Protein AF-A0A132NJT4-F1 (afdb_monomer)

Nearest PDB structures (foldseek):
  3u52-assembly1_E  TM=9.273E-01  e=3.792E-03  Stutzerimonas stutzeri

pLDDT: mean 94.53, std 4.62, range [60.03, 98.12]

Mean predicted aligned error: 3.85 Å

Organism: NCBI:txid1469144

Radius of gyration: 17.32 Å; Cα contacts (8 Å, |Δi|>4): 59; chains: 1; bounding box: 42×30×47 Å

Sequence (86 aa):
MPVRAITDTYVFPSSSRQELYGDDQLVHVLWRGNMTLCAAACFRAPKAMTWSAFLTEMVEPWAGSDPDYVPGSARDWVLDGRPFTP

Secondary structure (DSSP, 8-state):
-PPP-SSTT-----TT-GGGGTTEEEEEE--TT-SSSSS-EEEEEETT--HHHHIIIIIHHHHTTSTT--TT----EEETTEEE--

Foldseek 3Di:
DDDDDPDPPPDDDDPQDPVVLPQWDWDWADPPPDPVDPGTDIDTGGPPDDPVCCCPVPVLVVQVVDVPDDPPDDDFDDDPNHTDDD

InterPro domains:
  IPR006756 Phenol hydroxylase [PF04663] (17-70)
  IPR043010 Phenol hydroxylase domain superfamily [G3DSA:3.10.20.560] (17-86)

Solvent-accessible surface area (backbone atoms only — not comparable to full-atom values): 5962 Å² total; per-residue (Å²): 133,82,87,87,64,98,53,100,70,86,74,77,80,66,94,80,43,66,82,80,49,65,68,34,43,82,47,76,49,69,70,82,92,54,81,84,57,92,63,60,48,78,42,84,41,54,67,87,57,50,70,68,54,47,39,65,74,53,46,46,67,59,48,56,73,39,91,86,54,61,85,91,60,90,78,90,46,67,56,97,90,35,85,47,84,135

Structure (mmCIF, N/CA/C/O backbone):
data_AF-A0A132NJT4-F1
#
_entry.id   AF-A0A132NJT4-F1
#
loop_
_atom_site.group_PDB
_atom_site.id
_atom_site.type_symbol
_atom_site.label_atom_id
_atom_site.label_alt_id
_atom_site.label_comp_id
_atom_site.label_asym_id
_atom_site.label_entity_id
_atom_site.label_seq_id
_atom_site.pdbx_PDB_ins_code
_atom_site.Cartn_x
_atom_site.Cartn_y
_atom_site.Cartn_z
_atom_site.occupancy
_atom_site.B_iso_or_equiv
_atom_site.auth_seq_id
_atom_site.auth_comp_id
_atom_site.auth_asym_id
_atom_site.auth_atom_id
_atom_site.pdbx_PDB_model_num
ATOM 1 N N . MET A 1 1 ? -17.279 -16.893 12.749 1.00 60.03 1 MET A N 1
ATOM 2 C CA . MET A 1 1 ? -17.995 -17.078 14.031 1.00 60.03 1 MET A CA 1
ATOM 3 C C . MET A 1 1 ? -17.929 -15.771 14.806 1.00 60.03 1 MET A C 1
ATOM 5 O O . MET A 1 1 ? -16.851 -15.187 14.804 1.00 60.03 1 MET A O 1
ATOM 9 N N . PRO A 1 2 ? -19.031 -15.283 15.400 1.00 87.56 2 PRO A N 1
ATOM 10 C CA . PRO A 1 2 ? -19.000 -14.075 16.223 1.00 87.56 2 PRO A CA 1
ATOM 11 C C . PRO A 1 2 ? -18.221 -14.315 17.525 1.00 87.56 2 PRO A C 1
ATOM 13 O O . PRO A 1 2 ? -18.146 -15.447 18.011 1.00 87.56 2 PRO A O 1
ATOM 16 N N . VAL A 1 3 ? -17.644 -13.248 18.080 1.00 89.88 3 VAL A N 1
ATOM 17 C CA . VAL A 1 3 ? -16.962 -13.291 19.381 1.00 89.88 3 VAL A CA 1
ATOM 18 C C . VAL A 1 3 ? -17.988 -13.587 20.479 1.00 89.88 3 VAL A C 1
ATOM 20 O O . VAL A 1 3 ? -19.065 -12.996 20.495 1.00 89.88 3 VAL A O 1
ATOM 23 N N . ARG A 1 4 ? -17.658 -14.501 21.399 1.00 92.44 4 ARG A N 1
ATOM 24 C CA . ARG A 1 4 ? -18.425 -14.720 22.634 1.00 92.44 4 ARG A CA 1
ATOM 25 C C . ARG A 1 4 ? -17.807 -13.876 23.741 1.00 92.44 4 ARG A C 1
ATOM 27 O O . ARG A 1 4 ? -16.608 -13.988 23.980 1.00 92.44 4 ARG A O 1
ATOM 34 N N . ALA A 1 5 ? -18.612 -13.062 24.408 1.00 93.75 5 ALA A N 1
ATOM 35 C CA . ALA A 1 5 ? -18.161 -12.171 25.468 1.00 93.75 5 ALA A CA 1
ATOM 36 C C . ALA A 1 5 ? -19.053 -12.298 26.707 1.00 93.75 5 ALA A C 1
ATOM 38 O O . ALA A 1 5 ? -20.158 -12.826 26.637 1.00 93.75 5 ALA A O 1
ATOM 39 N N . ILE A 1 6 ? -18.542 -11.822 27.845 1.00 95.06 6 ILE A N 1
ATOM 40 C CA . ILE A 1 6 ? -19.283 -11.778 29.115 1.00 95.06 6 ILE A CA 1
ATOM 41 C C . ILE A 1 6 ? -20.390 -10.711 29.058 1.00 95.06 6 ILE A C 1
ATOM 43 O O . ILE A 1 6 ? -21.391 -10.828 29.756 1.00 95.06 6 ILE A O 1
ATOM 47 N N . THR A 1 7 ? -20.215 -9.678 28.228 1.00 89.44 7 THR A N 1
ATOM 48 C CA . THR A 1 7 ? -21.198 -8.614 28.012 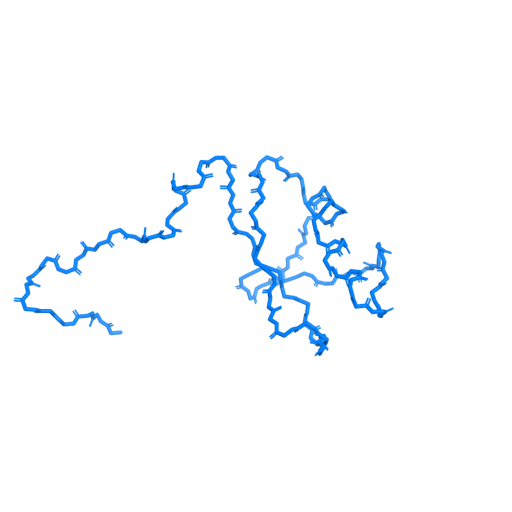1.00 89.44 7 THR A CA 1
ATOM 49 C C . THR A 1 7 ? -21.849 -8.741 26.638 1.00 89.44 7 THR A C 1
ATOM 51 O O . THR A 1 7 ? -21.194 -9.110 25.661 1.00 89.44 7 THR A O 1
ATOM 54 N N . ASP A 1 8 ? -23.114 -8.330 26.539 1.00 86.88 8 ASP A N 1
ATOM 55 C CA . ASP A 1 8 ? -23.853 -8.273 25.268 1.00 86.88 8 ASP A CA 1
ATOM 56 C C . ASP A 1 8 ? -23.376 -7.133 24.339 1.00 86.88 8 ASP A C 1
ATOM 58 O O . ASP A 1 8 ? -23.872 -6.967 23.228 1.00 86.88 8 ASP A O 1
ATOM 62 N N . THR A 1 9 ? -22.400 -6.331 24.781 1.00 90.19 9 THR A N 1
ATOM 63 C CA . THR A 1 9 ? -21.944 -5.088 24.137 1.00 90.19 9 THR A CA 1
ATOM 64 C C . THR A 1 9 ? -20.502 -5.149 23.629 1.00 90.19 9 THR A C 1
ATOM 66 O O . THR A 1 9 ? -19.843 -4.117 23.516 1.00 90.19 9 THR A O 1
ATOM 69 N N . TYR A 1 10 ? -19.984 -6.340 23.308 1.00 92.19 10 TYR A N 1
ATOM 70 C CA . TYR A 1 10 ? -18.633 -6.509 22.751 1.00 92.19 10 TYR A CA 1
ATOM 71 C C . TYR A 1 10 ? -18.562 -6.070 21.277 1.00 92.19 10 TYR A C 1
ATOM 73 O O . TYR A 1 10 ? -18.360 -6.864 20.359 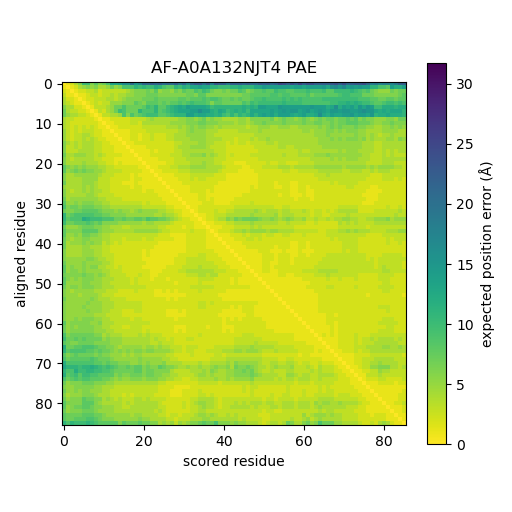1.00 92.19 10 TYR A O 1
ATOM 81 N N . VAL A 1 11 ? -18.784 -4.778 21.051 1.00 92.06 11 VAL A N 1
ATOM 82 C CA . VAL A 1 11 ? -18.816 -4.132 19.742 1.00 92.06 11 VAL A CA 1
ATOM 83 C C . VAL A 1 11 ? -17.969 -2.873 19.838 1.00 92.06 11 VAL A C 1
ATOM 85 O O . VAL A 1 11 ? -18.304 -1.935 20.557 1.00 92.06 11 VAL A O 1
ATOM 88 N N . PHE A 1 12 ? -16.861 -2.857 19.103 1.00 93.06 12 PHE A N 1
ATOM 89 C CA . PHE A 1 12 ? -15.920 -1.743 19.083 1.00 93.06 12 PHE A CA 1
ATOM 90 C C . PHE A 1 12 ? -15.662 -1.314 17.639 1.00 93.06 12 PHE A C 1
ATOM 92 O O . PHE A 1 12 ? -15.631 -2.167 16.746 1.00 93.06 12 PHE A O 1
ATOM 99 N N . PRO A 1 13 ? -15.464 -0.012 17.378 1.00 95.62 13 PRO A N 1
ATOM 100 C CA . PRO A 1 13 ? -15.032 0.435 16.064 1.00 95.62 13 PRO A CA 1
ATOM 101 C C . PRO A 1 13 ? -13.632 -0.107 15.760 1.00 95.62 13 PRO A C 1
ATOM 103 O O . PRO A 1 13 ? -12.811 -0.277 16.662 1.00 95.62 13 PRO A O 1
ATOM 106 N N . SER A 1 14 ? -13.333 -0.323 14.479 1.00 95.50 14 SER A N 1
ATOM 107 C CA . SER A 1 14 ? -11.983 -0.712 14.066 1.00 95.50 14 SER A CA 1
ATOM 108 C C . SER A 1 14 ? -10.961 0.349 14.491 1.00 95.50 14 SER A C 1
ATOM 110 O O . SER A 1 14 ? -11.173 1.554 14.296 1.00 95.50 14 SER A O 1
ATOM 112 N N . SER A 1 15 ? -9.835 -0.109 15.040 1.00 96.19 15 SER A N 1
ATOM 113 C CA . SER A 1 15 ? -8.669 0.727 15.357 1.00 96.19 15 SER A CA 1
ATOM 114 C C . SER A 1 15 ? -7.937 1.228 14.109 1.00 96.19 15 SER A C 1
ATOM 116 O O . SER A 1 15 ? -7.092 2.108 14.218 1.00 96.19 15 SER A O 1
ATOM 118 N N . SER A 1 16 ? -8.274 0.695 12.933 1.00 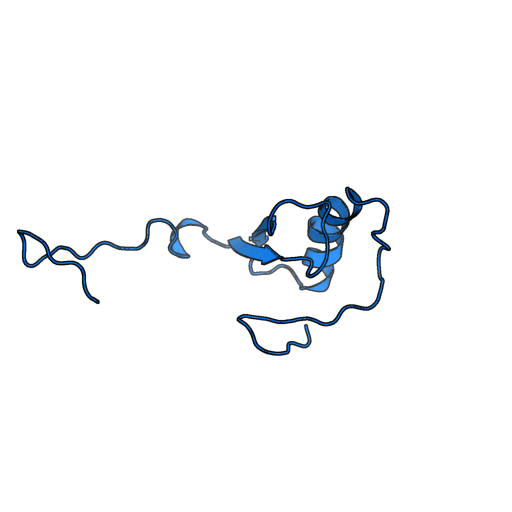95.31 16 SER A N 1
ATOM 119 C CA . SER A 1 16 ? -7.712 1.086 11.633 1.00 95.3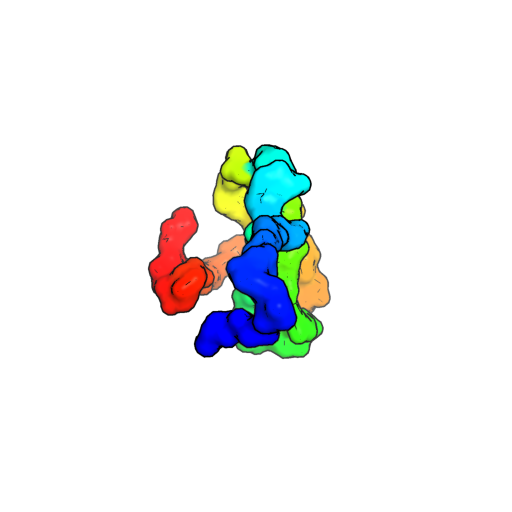1 16 SER A CA 1
ATOM 120 C C . SER A 1 16 ? -8.805 1.544 10.666 1.00 95.31 16 SER A C 1
ATOM 122 O O . SER A 1 16 ? -8.702 1.357 9.457 1.00 95.31 16 SER A O 1
ATOM 124 N N . ARG A 1 17 ? -9.899 2.102 11.196 1.00 96.56 17 ARG A N 1
ATOM 125 C CA . ARG A 1 17 ? -10.975 2.676 10.381 1.00 96.56 17 ARG A CA 1
ATOM 126 C C . ARG A 1 17 ? -10.488 3.903 9.602 1.00 96.56 17 ARG A C 1
ATOM 128 O O . ARG A 1 17 ? -9.641 4.656 10.084 1.00 96.56 17 ARG A O 1
ATOM 135 N N . GLN A 1 18 ? -11.038 4.105 8.409 1.00 96.75 18 GLN A N 1
ATOM 136 C CA . GLN A 1 18 ? -10.576 5.105 7.444 1.00 96.75 18 GLN A CA 1
ATOM 137 C C . GLN A 1 18 ? -10.597 6.542 7.998 1.00 96.75 18 GLN A C 1
ATOM 139 O O . GLN A 1 18 ? -9.741 7.356 7.655 1.00 96.75 18 GLN A O 1
ATOM 144 N N . GLU A 1 19 ? -11.530 6.865 8.889 1.00 96.69 19 GLU A N 1
ATOM 145 C CA . GLU A 1 19 ? -11.691 8.203 9.470 1.00 96.69 19 GLU A CA 1
ATOM 146 C C . GLU A 1 19 ? -10.482 8.629 10.319 1.00 96.69 19 GLU A C 1
ATOM 148 O O . GLU A 1 19 ? -10.278 9.819 10.543 1.00 96.69 19 GLU A O 1
ATOM 153 N N . LEU A 1 20 ? -9.655 7.676 10.768 1.00 96.94 20 LEU A N 1
ATOM 154 C CA . LEU A 1 20 ? -8.441 7.954 11.542 1.00 96.94 20 LEU A CA 1
ATOM 155 C C . LEU A 1 20 ? -7.275 8.469 10.685 1.00 96.94 20 LEU A C 1
ATOM 157 O O . LEU A 1 20 ? -6.300 8.976 11.235 1.00 96.94 20 LEU A O 1
ATOM 161 N N . TYR A 1 21 ? -7.364 8.350 9.358 1.00 96.81 21 TYR A N 1
ATOM 162 C CA . TYR A 1 21 ? -6.290 8.723 8.430 1.00 96.81 21 TYR A CA 1
ATOM 163 C C . TYR A 1 21 ? -6.567 10.030 7.669 1.00 96.81 21 TYR A C 1
ATOM 165 O O . TYR A 1 21 ? -5.745 10.447 6.858 1.00 96.81 21 TYR A O 1
ATOM 173 N N . GLY A 1 22 ? -7.692 10.703 7.943 1.00 96.94 22 GLY A N 1
ATOM 174 C CA . GLY A 1 22 ? -8.064 11.954 7.276 1.00 96.94 22 GLY A CA 1
ATOM 175 C C . GLY A 1 22 ? -8.210 11.783 5.759 1.00 96.94 22 GLY A C 1
ATOM 176 O O . GLY A 1 22 ? -8.943 10.904 5.287 1.00 96.94 22 GLY A O 1
ATOM 177 N N . ASP A 1 23 ? -7.493 12.616 5.006 1.00 97.62 23 ASP A N 1
ATOM 178 C CA . ASP A 1 23 ? -7.470 12.591 3.538 1.00 97.62 23 ASP A CA 1
ATOM 179 C C . ASP A 1 23 ? -6.527 11.528 2.955 1.00 97.62 23 ASP A C 1
ATOM 181 O O . ASP A 1 23 ? -6.516 11.317 1.742 1.00 97.62 23 ASP A O 1
ATOM 185 N N . ASP A 1 24 ? -5.797 10.803 3.803 1.00 98.12 24 ASP A N 1
ATOM 186 C CA . ASP A 1 24 ? -4.964 9.675 3.393 1.00 98.12 24 ASP A CA 1
ATOM 187 C C . ASP A 1 24 ? -5.714 8.349 3.503 1.00 98.12 24 ASP A C 1
ATOM 189 O O . ASP A 1 24 ? -6.732 8.228 4.183 1.00 98.12 24 ASP A O 1
ATOM 193 N N . GLN A 1 25 ? -5.179 7.318 2.865 1.00 97.50 25 GLN A N 1
ATOM 194 C CA . GLN A 1 25 ? -5.634 5.936 2.949 1.00 97.50 25 GLN A CA 1
ATOM 195 C C . GLN A 1 25 ? -4.440 4.982 3.031 1.00 97.50 25 GLN A C 1
ATOM 197 O O . GLN A 1 25 ? -3.330 5.315 2.611 1.00 97.50 25 GLN A O 1
ATOM 202 N N . LEU A 1 26 ? -4.675 3.788 3.578 1.00 97.69 26 LEU A N 1
ATOM 203 C CA . LEU A 1 26 ? -3.685 2.715 3.580 1.00 97.69 26 LEU A CA 1
ATOM 204 C C . LEU A 1 26 ? -3.859 1.843 2.335 1.00 97.69 26 LEU A C 1
ATOM 206 O O . LEU A 1 26 ? -4.911 1.234 2.147 1.00 97.69 26 LEU A O 1
ATOM 210 N N . VAL A 1 27 ? -2.813 1.750 1.516 1.00 97.38 27 VAL A N 1
ATOM 211 C CA . VAL A 1 27 ? -2.766 0.915 0.310 1.00 97.38 27 VAL A CA 1
ATOM 212 C C . VAL A 1 27 ? -1.701 -0.156 0.498 1.00 97.38 27 VAL A C 1
ATOM 214 O O . VAL A 1 27 ? -0.540 0.154 0.764 1.00 97.38 27 VAL A O 1
ATOM 217 N N . HIS A 1 28 ? -2.090 -1.422 0.358 1.00 97.62 28 HIS A N 1
ATOM 218 C CA . HIS A 1 28 ? -1.167 -2.548 0.457 1.00 97.62 28 HIS A CA 1
ATOM 219 C C . HIS A 1 28 ? -0.775 -3.031 -0.937 1.00 97.62 28 HIS A C 1
ATOM 221 O O . HIS A 1 28 ? -1.646 -3.348 -1.745 1.00 97.62 28 HIS A O 1
ATOM 227 N N . VAL A 1 29 ? 0.527 -3.120 -1.209 1.00 97.38 29 VAL A N 1
ATOM 228 C CA . VAL A 1 29 ? 1.049 -3.592 -2.498 1.00 97.38 29 VAL A CA 1
ATOM 229 C C . VAL A 1 29 ? 1.889 -4.835 -2.272 1.00 97.38 29 VAL A C 1
ATOM 231 O O . VAL A 1 29 ? 2.877 -4.823 -1.538 1.00 97.38 29 VAL A O 1
ATOM 234 N N . LEU A 1 30 ? 1.488 -5.917 -2.932 1.00 96.88 30 LEU A N 1
ATOM 235 C CA . LEU A 1 30 ? 2.227 -7.168 -2.965 1.00 96.88 30 LEU A CA 1
ATOM 236 C C . LEU A 1 30 ? 2.835 -7.356 -4.352 1.00 96.88 30 LEU A C 1
ATOM 238 O O . LEU A 1 30 ? 2.104 -7.542 -5.327 1.00 96.88 30 LEU A O 1
ATOM 242 N N . TRP A 1 31 ? 4.163 -7.406 -4.424 1.00 95.69 31 TRP A N 1
ATOM 243 C CA . TRP A 1 31 ? 4.844 -7.908 -5.611 1.00 95.69 31 TRP A CA 1
ATOM 244 C C . TRP A 1 31 ? 4.830 -9.439 -5.585 1.00 95.69 31 TRP A C 1
ATOM 246 O O . TRP A 1 31 ? 5.603 -10.092 -4.886 1.00 95.69 31 TRP A O 1
ATOM 256 N N . ARG A 1 32 ? 3.892 -10.031 -6.328 1.00 94.06 32 ARG A N 1
ATOM 257 C CA . ARG A 1 32 ? 3.727 -11.488 -6.386 1.00 94.06 32 ARG A CA 1
ATOM 258 C C . ARG A 1 32 ? 4.949 -12.158 -7.013 1.00 94.06 32 ARG A C 1
ATOM 260 O O . ARG A 1 32 ? 5.415 -11.728 -8.061 1.00 94.06 32 ARG A O 1
ATOM 267 N N . GLY A 1 33 ? 5.412 -13.240 -6.391 1.00 92.31 33 GLY A N 1
ATOM 268 C CA . GLY A 1 33 ? 6.561 -14.017 -6.865 1.00 92.31 33 GLY A CA 1
ATOM 269 C C . GLY A 1 33 ? 7.923 -13.406 -6.529 1.00 92.31 33 GLY A C 1
ATOM 270 O O . GLY A 1 33 ? 8.936 -14.048 -6.778 1.00 92.31 33 GLY A O 1
ATOM 271 N N . ASN A 1 34 ? 7.959 -12.213 -5.930 1.00 93.31 34 ASN A N 1
ATOM 272 C CA . ASN A 1 34 ? 9.188 -11.629 -5.419 1.00 93.31 34 ASN A CA 1
ATOM 273 C C . ASN A 1 34 ? 9.587 -12.308 -4.098 1.00 93.31 34 ASN A C 1
ATOM 275 O O . ASN A 1 34 ? 8.757 -12.445 -3.198 1.00 93.31 34 ASN A O 1
ATOM 279 N N . MET A 1 35 ? 10.842 -12.752 -3.994 1.00 91.81 35 MET A N 1
ATOM 280 C CA . MET A 1 35 ? 11.377 -13.417 -2.795 1.00 91.81 35 MET A CA 1
ATOM 281 C C . MET A 1 35 ? 12.268 -12.511 -1.936 1.00 91.81 35 MET A C 1
ATOM 283 O O . MET A 1 35 ? 12.607 -12.886 -0.815 1.00 91.81 35 MET A O 1
ATOM 287 N N . THR A 1 36 ? 12.658 -11.344 -2.445 1.00 93.44 36 THR A N 1
ATOM 288 C CA . THR A 1 36 ? 13.524 -10.387 -1.743 1.00 93.44 36 THR A CA 1
ATOM 289 C C . THR A 1 36 ? 12.748 -9.633 -0.669 1.00 93.44 36 THR A C 1
ATOM 291 O O . THR A 1 36 ? 13.236 -9.416 0.440 1.00 93.44 36 THR A O 1
ATOM 294 N N . LEU A 1 37 ? 11.511 -9.252 -0.984 1.00 93.94 37 LEU A N 1
ATOM 295 C CA . LEU A 1 37 ? 10.627 -8.509 -0.099 1.00 93.94 37 LEU A CA 1
ATOM 296 C C . LEU A 1 37 ? 9.846 -9.488 0.785 1.00 93.94 37 LEU A C 1
ATOM 298 O O . LEU A 1 37 ? 9.029 -10.270 0.307 1.00 93.94 37 LEU A O 1
ATOM 302 N N . CYS A 1 38 ? 10.079 -9.441 2.099 1.00 93.62 38 CYS A N 1
ATOM 303 C CA . CYS A 1 38 ? 9.522 -10.419 3.041 1.00 93.62 38 CYS A CA 1
AT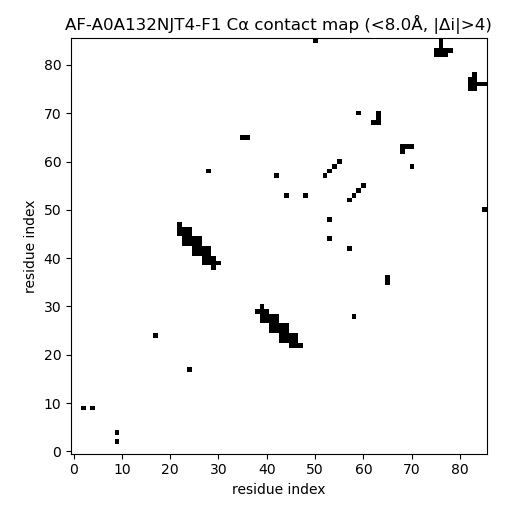OM 304 C C . CYS A 1 38 ? 7.991 -10.357 3.202 1.00 93.62 38 CYS A C 1
ATOM 306 O O . CYS A 1 38 ? 7.387 -11.305 3.705 1.00 93.62 38 CYS A O 1
ATOM 308 N N . ALA A 1 39 ? 7.366 -9.243 2.815 1.00 95.44 39 ALA A N 1
ATOM 309 C CA . ALA A 1 39 ? 5.931 -9.014 2.909 1.00 95.44 39 ALA A CA 1
ATOM 310 C C . ALA A 1 39 ? 5.478 -7.935 1.912 1.00 95.44 39 ALA A C 1
ATOM 312 O O . ALA A 1 39 ? 6.289 -7.232 1.307 1.00 95.44 39 ALA A O 1
ATOM 313 N N . ALA A 1 40 ? 4.158 -7.779 1.782 1.00 96.88 40 ALA A N 1
ATOM 314 C CA . ALA A 1 40 ? 3.567 -6.631 1.107 1.00 96.88 40 ALA A CA 1
ATOM 315 C C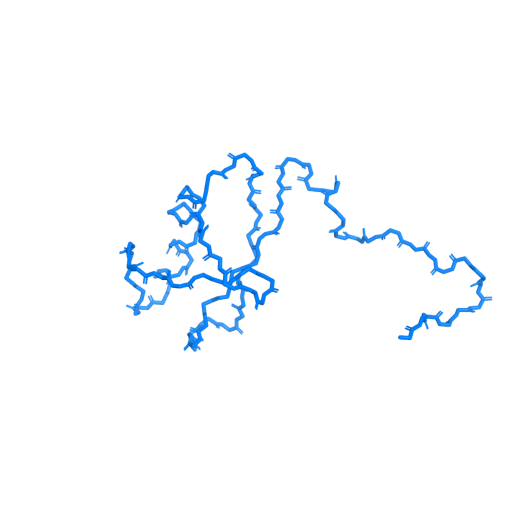 . ALA A 1 40 ? 3.938 -5.322 1.824 1.00 96.88 40 ALA A C 1
ATOM 317 O O . ALA A 1 40 ? 3.954 -5.266 3.057 1.00 96.88 40 ALA A O 1
ATOM 318 N N . ALA A 1 41 ? 4.173 -4.259 1.059 1.00 97.50 41 ALA A N 1
ATOM 319 C CA . ALA A 1 41 ? 4.324 -2.922 1.619 1.00 97.50 41 ALA A CA 1
ATOM 320 C C . ALA A 1 41 ? 2.959 -2.326 1.978 1.00 97.50 41 ALA A C 1
ATOM 322 O O . ALA A 1 41 ? 1.978 -2.535 1.264 1.00 97.50 41 ALA A O 1
ATOM 323 N N . CYS A 1 42 ? 2.911 -1.559 3.068 1.00 98.06 42 CYS A N 1
ATOM 324 C CA . CYS A 1 42 ? 1.762 -0.748 3.462 1.00 98.06 42 CYS A CA 1
ATOM 325 C C . CYS A 1 42 ? 2.126 0.727 3.285 1.00 98.06 42 CYS A C 1
ATOM 327 O O . CYS A 1 42 ? 2.962 1.259 4.018 1.00 98.06 42 CYS A O 1
ATOM 329 N N . PHE A 1 43 ? 1.509 1.379 2.306 1.00 98.06 43 PHE A N 1
ATOM 330 C CA . PHE A 1 43 ? 1.709 2.793 2.024 1.00 98.06 43 PHE A CA 1
ATOM 331 C C . PHE A 1 43 ? 0.571 3.613 2.613 1.00 98.06 43 PHE A C 1
ATOM 333 O O . PHE A 1 43 ? -0.597 3.263 2.464 1.00 98.06 43 PHE A O 1
ATOM 340 N N . ARG A 1 44 ? 0.909 4.747 3.225 1.00 97.56 44 ARG A N 1
ATOM 341 C CA . ARG A 1 44 ? -0.055 5.800 3.538 1.00 97.56 44 ARG A CA 1
ATOM 342 C C . ARG A 1 44 ? -0.045 6.808 2.392 1.00 97.56 44 ARG A C 1
ATOM 344 O O . ARG A 1 44 ? 0.907 7.573 2.284 1.00 97.56 44 ARG A O 1
ATOM 351 N N . ALA A 1 45 ? -1.066 6.773 1.542 1.00 97.94 45 ALA A N 1
ATOM 352 C CA . ALA A 1 45 ? -1.153 7.587 0.330 1.00 97.94 45 ALA A CA 1
ATOM 353 C C . ALA A 1 45 ? -2.340 8.565 0.397 1.00 97.94 45 ALA A C 1
ATOM 355 O O . ALA A 1 45 ? -3.405 8.171 0.881 1.00 97.94 45 ALA A O 1
ATOM 356 N N . PRO A 1 46 ? -2.218 9.801 -0.119 1.00 98.06 46 PRO A N 1
ATOM 357 C CA . PRO A 1 46 ? -3.356 10.708 -0.243 1.00 98.06 46 PRO A CA 1
ATOM 358 C C . PRO A 1 46 ? -4.443 10.117 -1.147 1.00 98.06 46 PRO A C 1
ATOM 360 O O . PRO A 1 46 ? -4.150 9.598 -2.224 1.00 98.06 46 PRO A O 1
ATOM 363 N N . LYS A 1 47 ? -5.719 10.247 -0.774 1.00 96.94 47 LYS A N 1
ATOM 364 C CA . LYS A 1 47 ? -6.848 9.777 -1.605 1.00 96.94 47 LYS A CA 1
ATOM 365 C C . LYS A 1 47 ? -6.943 10.484 -2.955 1.00 96.94 47 LYS A C 1
ATOM 367 O O . LYS A 1 47 ? -7.441 9.907 -3.912 1.00 96.94 47 LYS A O 1
ATOM 372 N N . ALA A 1 48 ? -6.480 11.731 -3.019 1.00 97.56 48 ALA A N 1
ATOM 373 C CA . ALA A 1 48 ? -6.453 12.525 -4.245 1.00 97.56 48 ALA A CA 1
ATOM 374 C C . ALA A 1 48 ? -5.276 12.172 -5.176 1.00 97.56 48 ALA A C 1
ATOM 376 O O . ALA A 1 48 ? -5.214 12.684 -6.293 1.00 97.56 48 ALA A O 1
ATOM 377 N N . MET A 1 49 ? -4.331 11.334 -4.728 1.00 97.69 49 MET A N 1
ATOM 378 C CA . MET A 1 49 ? -3.175 10.939 -5.529 1.00 97.69 49 MET A CA 1
ATOM 379 C C . MET A 1 49 ? -3.620 10.071 -6.709 1.00 97.69 49 MET A C 1
ATOM 381 O O . MET A 1 49 ? -4.403 9.135 -6.551 1.00 97.69 49 MET A O 1
ATOM 385 N N . THR A 1 50 ? -3.109 10.368 -7.903 1.00 97.25 50 THR A N 1
ATOM 386 C CA . THR A 1 50 ? -3.369 9.528 -9.076 1.00 97.25 50 THR A CA 1
ATOM 387 C C . THR A 1 50 ? -2.613 8.210 -8.956 1.00 97.25 50 THR A C 1
ATOM 389 O O . THR A 1 50 ? -1.557 8.142 -8.326 1.00 97.25 50 THR A O 1
ATOM 392 N N . TRP A 1 51 ? -3.108 7.162 -9.616 1.00 94.94 51 TRP A N 1
ATOM 393 C CA . TRP A 1 51 ? -2.410 5.877 -9.628 1.00 94.94 51 TRP A CA 1
ATOM 394 C C . TRP A 1 51 ? -0.991 5.985 -10.201 1.00 94.94 51 TRP A C 1
ATOM 396 O O . TRP A 1 51 ? -0.055 5.410 -9.653 1.00 94.94 51 TRP A O 1
ATOM 406 N N . SER A 1 52 ? -0.811 6.778 -11.264 1.00 95.25 52 SER A N 1
ATOM 407 C CA . SER A 1 52 ? 0.512 7.017 -11.851 1.00 95.25 52 SER A CA 1
ATOM 408 C C . SER A 1 52 ? 1.473 7.647 -10.845 1.00 95.25 52 SER A C 1
ATOM 410 O O . SER A 1 52 ? 2.596 7.168 -10.727 1.00 95.25 52 SER A O 1
ATOM 412 N N . ALA A 1 53 ? 1.035 8.679 -10.114 1.00 97.25 53 ALA A N 1
ATOM 413 C CA . ALA A 1 53 ? 1.859 9.337 -9.102 1.00 97.25 53 ALA A CA 1
ATOM 414 C C . ALA A 1 53 ? 2.175 8.390 -7.936 1.00 97.25 53 ALA A C 1
ATOM 416 O O . ALA A 1 53 ? 3.320 8.307 -7.502 1.00 97.25 53 ALA A O 1
ATOM 417 N N . PHE A 1 54 ? 1.191 7.606 -7.483 1.00 97.12 54 PHE A N 1
ATOM 418 C CA . PHE A 1 54 ? 1.393 6.588 -6.452 1.00 97.12 54 PHE A CA 1
ATOM 419 C C . PHE A 1 54 ? 2.464 5.567 -6.855 1.00 97.12 54 PHE A C 1
ATOM 421 O O . PHE A 1 54 ? 3.349 5.248 -6.057 1.00 97.12 54 PHE A O 1
ATOM 428 N N . LEU A 1 55 ? 2.429 5.086 -8.103 1.00 95.81 55 LEU A N 1
ATOM 429 C CA . LEU A 1 55 ? 3.458 4.183 -8.601 1.00 95.81 55 LEU A CA 1
ATOM 430 C C . LEU A 1 55 ? 4.832 4.851 -8.578 1.00 95.81 55 LEU A C 1
ATOM 432 O O . LEU A 1 55 ? 5.714 4.352 -7.882 1.00 95.81 55 LEU A O 1
ATOM 436 N N . THR A 1 56 ? 4.995 5.973 -9.282 1.00 96.38 56 THR A N 1
ATOM 437 C CA . THR A 1 56 ? 6.297 6.628 -9.492 1.00 96.38 56 THR A CA 1
ATOM 438 C C . THR A 1 56 ? 6.920 7.164 -8.209 1.00 96.38 56 THR A C 1
ATOM 440 O O . THR A 1 56 ? 8.127 7.056 -8.019 1.00 96.38 56 THR A O 1
ATOM 443 N N . GLU A 1 57 ? 6.114 7.749 -7.325 1.00 97.06 57 GLU A N 1
ATOM 444 C CA . GLU A 1 57 ? 6.616 8.464 -6.149 1.00 97.06 57 GLU A CA 1
ATOM 445 C C . GLU A 1 57 ? 6.752 7.565 -4.916 1.00 97.06 57 GLU A C 1
ATOM 447 O O . GLU A 1 57 ? 7.541 7.877 -4.026 1.00 97.06 57 GLU A O 1
ATOM 452 N N . MET A 1 58 ? 6.004 6.456 -4.842 1.00 97.31 58 MET A N 1
ATOM 453 C CA . MET A 1 58 ? 5.965 5.607 -3.642 1.00 97.31 58 MET A CA 1
ATOM 454 C C . MET A 1 58 ? 6.359 4.155 -3.914 1.00 97.31 58 MET A C 1
ATOM 456 O O . MET A 1 58 ? 7.213 3.612 -3.211 1.00 97.31 58 MET A O 1
ATOM 460 N N . VAL A 1 59 ? 5.764 3.514 -4.926 1.00 96.44 59 VAL A N 1
ATOM 461 C CA . VAL A 1 59 ? 5.983 2.079 -5.179 1.00 96.44 59 VAL A CA 1
ATOM 462 C C . VAL A 1 59 ? 7.340 1.819 -5.826 1.00 96.44 59 VAL A C 1
ATOM 464 O O . VAL A 1 59 ? 8.040 0.910 -5.384 1.00 96.44 59 VAL A O 1
ATOM 467 N N . GLU A 1 60 ? 7.738 2.594 -6.838 1.00 95.75 60 GLU A N 1
ATOM 468 C CA . GLU A 1 60 ? 9.003 2.356 -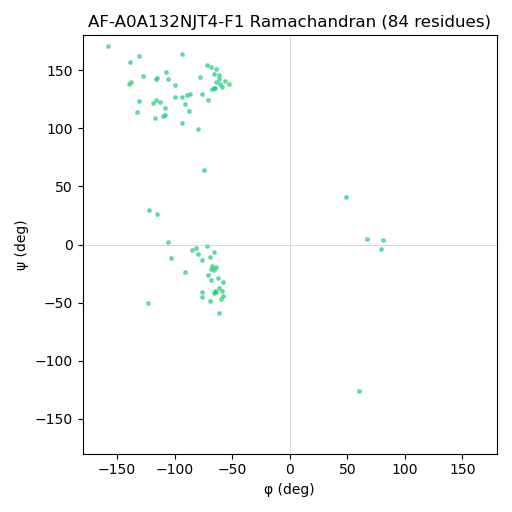7.547 1.00 95.75 60 GLU A CA 1
ATOM 469 C C . GLU A 1 60 ? 10.241 2.526 -6.650 1.00 95.75 60 GLU A C 1
ATOM 471 O O . GLU A 1 60 ? 11.120 1.671 -6.728 1.00 95.75 60 GLU A O 1
ATOM 476 N N . PRO A 1 61 ? 10.328 3.530 -5.751 1.00 95.50 61 PRO A N 1
ATOM 477 C CA . PRO A 1 61 ? 11.444 3.631 -4.808 1.00 95.50 61 PRO A CA 1
ATOM 478 C C . PRO A 1 61 ? 11.546 2.439 -3.849 1.00 95.50 61 PRO A C 1
ATOM 480 O O . PRO A 1 61 ? 12.647 1.991 -3.535 1.00 95.50 61 PRO A O 1
ATOM 483 N N . TRP A 1 62 ? 10.409 1.906 -3.390 1.00 95.94 62 TRP A N 1
ATOM 484 C CA . TRP A 1 62 ? 10.379 0.707 -2.549 1.00 95.94 62 TRP A CA 1
ATOM 485 C C . TRP A 1 62 ? 10.785 -0.542 -3.336 1.00 95.94 62 TRP A C 1
ATOM 487 O O . TRP A 1 62 ? 11.640 -1.304 -2.888 1.00 95.94 62 TRP A O 1
ATOM 497 N N . ALA A 1 63 ? 10.206 -0.740 -4.518 1.00 95.50 63 ALA A N 1
ATOM 498 C CA . ALA A 1 63 ? 10.482 -1.900 -5.354 1.00 95.50 63 ALA A CA 1
ATOM 499 C C . ALA A 1 63 ? 11.914 -1.884 -5.912 1.00 95.50 63 ALA A C 1
ATOM 501 O O . ALA A 1 63 ? 12.520 -2.940 -6.031 1.00 95.50 63 ALA A O 1
ATOM 502 N N . GLY A 1 64 ? 12.492 -0.702 -6.147 1.00 95.44 64 GLY A N 1
ATOM 503 C CA . GLY A 1 64 ? 13.886 -0.521 -6.560 1.00 95.44 64 GLY A CA 1
ATOM 504 C C . GLY A 1 64 ? 14.926 -0.946 -5.517 1.00 95.44 64 GLY A C 1
ATOM 505 O O . GLY A 1 64 ? 16.116 -0.947 -5.818 1.00 95.44 64 GLY A O 1
ATOM 506 N N . SER A 1 65 ? 14.504 -1.312 -4.299 1.00 93.94 65 SER A N 1
ATOM 507 C CA . SER A 1 65 ? 15.372 -2.013 -3.342 1.00 93.94 65 SER A CA 1
ATOM 508 C C . SER A 1 65 ? 15.707 -3.445 -3.782 1.00 93.94 65 SER A C 1
ATOM 510 O O . SER A 1 65 ? 16.712 -4.000 -3.336 1.00 93.94 65 SER A O 1
ATOM 512 N N . ASP A 1 66 ? 14.897 -4.025 -4.670 1.00 95.06 66 ASP A N 1
ATOM 513 C CA . ASP A 1 66 ? 15.168 -5.289 -5.341 1.00 95.06 66 ASP A CA 1
ATOM 514 C C . ASP A 1 66 ? 15.958 -5.047 -6.646 1.00 95.06 66 ASP A C 1
ATOM 516 O O . ASP A 1 66 ? 15.531 -4.233 -7.472 1.00 95.06 66 ASP A O 1
ATOM 520 N N . PRO A 1 67 ? 17.092 -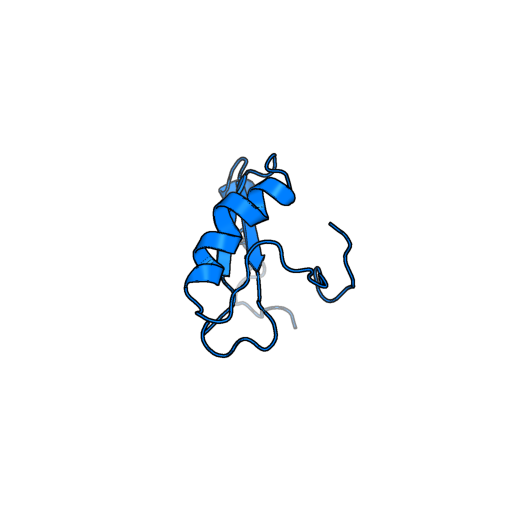5.741 -6.868 1.00 93.75 67 PRO A N 1
ATOM 521 C CA . PRO A 1 67 ? 17.922 -5.547 -8.058 1.00 93.75 67 PRO A CA 1
ATOM 522 C C . PRO A 1 67 ? 17.249 -5.953 -9.381 1.00 93.75 67 PRO A C 1
ATOM 524 O O . PRO A 1 67 ? 17.665 -5.460 -10.430 1.00 93.75 67 PRO A O 1
ATOM 527 N N . ASP A 1 68 ? 16.226 -6.810 -9.355 1.00 92.81 68 ASP A N 1
ATOM 528 C CA . ASP A 1 68 ? 15.488 -7.256 -10.545 1.00 92.81 68 ASP A CA 1
ATOM 529 C C . ASP A 1 68 ? 14.368 -6.279 -10.939 1.00 92.81 68 ASP A C 1
ATOM 531 O O . ASP A 1 68 ? 13.690 -6.458 -11.959 1.00 92.81 68 ASP A O 1
ATOM 535 N N . TYR A 1 69 ? 14.135 -5.231 -10.144 1.00 94.62 69 TYR A N 1
ATOM 536 C CA . TYR A 1 69 ? 13.099 -4.257 -10.442 1.00 94.62 69 TYR A CA 1
ATOM 537 C C . TYR A 1 69 ? 13.460 -3.379 -11.644 1.00 94.62 69 TYR A C 1
ATOM 539 O O . TYR A 1 69 ? 14.458 -2.659 -11.652 1.00 94.62 69 TYR A O 1
ATOM 547 N N . VAL A 1 70 ? 12.576 -3.369 -12.643 1.00 93.94 70 VAL A N 1
ATOM 548 C CA . VAL A 1 70 ? 12.682 -2.502 -13.822 1.00 93.94 70 VAL A CA 1
ATOM 549 C C . VAL A 1 70 ? 11.603 -1.412 -13.750 1.00 93.94 70 VAL A C 1
ATOM 551 O O . VAL A 1 70 ? 10.412 -1.734 -13.888 1.00 93.94 70 VAL A O 1
ATOM 554 N N . PRO A 1 71 ? 11.973 -0.129 -13.556 1.00 90.44 71 PRO A N 1
ATOM 555 C CA . PRO A 1 71 ? 11.032 0.991 -13.573 1.00 90.44 71 PRO A CA 1
ATOM 556 C C . PRO A 1 71 ? 10.242 1.063 -14.884 1.00 90.44 71 PRO A C 1
ATOM 558 O O . PRO A 1 71 ? 10.780 0.794 -15.958 1.00 90.44 71 PRO A O 1
ATOM 561 N N . GLY A 1 72 ? 8.951 1.392 -14.802 1.00 87.69 72 GLY A N 1
ATOM 562 C CA . GLY A 1 72 ? 8.077 1.492 -15.981 1.00 87.69 72 GLY A CA 1
ATOM 563 C C . GLY A 1 72 ? 7.773 0.181 -16.730 1.00 87.69 72 GLY A C 1
ATOM 564 O O . GLY A 1 72 ? 7.112 0.223 -17.767 1.00 87.69 72 GLY A O 1
ATOM 565 N N . SER A 1 73 ? 8.218 -0.980 -16.236 1.00 89.88 73 SER A N 1
ATOM 566 C CA . SER A 1 73 ? 7.831 -2.278 -16.810 1.00 89.88 73 SER A CA 1
ATOM 567 C C . SER A 1 73 ? 6.315 -2.515 -16.733 1.00 89.88 73 SER A C 1
ATOM 569 O O . SER A 1 73 ? 5.647 -2.092 -15.786 1.00 89.88 73 SER A O 1
ATOM 571 N N . ALA A 1 74 ? 5.765 -3.201 -17.741 1.00 89.62 74 ALA A N 1
ATOM 572 C CA . ALA A 1 74 ? 4.355 -3.583 -17.775 1.00 89.62 74 ALA A CA 1
ATOM 573 C C . ALA A 1 74 ? 4.024 -4.564 -16.638 1.00 89.62 74 ALA A C 1
ATOM 575 O O . ALA A 1 74 ? 4.816 -5.455 -16.327 1.00 89.62 74 ALA A O 1
ATOM 576 N N . ARG A 1 75 ? 2.854 -4.389 -16.012 1.00 91.81 75 ARG A N 1
ATOM 577 C CA . ARG A 1 75 ? 2.426 -5.139 -14.822 1.00 91.81 75 ARG A CA 1
ATOM 578 C C . ARG A 1 75 ? 0.951 -5.494 -14.924 1.00 91.81 75 ARG A C 1
ATOM 580 O O . ARG A 1 75 ? 0.137 -4.638 -15.265 1.00 91.81 75 ARG A O 1
ATOM 587 N N . ASP A 1 76 ? 0.624 -6.722 -14.541 1.00 95.12 76 ASP A N 1
ATOM 588 C CA . ASP A 1 76 ? -0.753 -7.147 -14.321 1.00 95.12 76 ASP A CA 1
ATOM 589 C C . ASP A 1 76 ? -1.174 -6.812 -12.890 1.00 95.12 76 ASP A C 1
ATOM 591 O O . ASP A 1 76 ? -0.489 -7.166 -11.925 1.00 95.12 76 ASP A O 1
ATOM 595 N N . TRP A 1 77 ? -2.318 -6.147 -12.744 1.00 96.06 77 TRP A N 1
ATOM 596 C CA . TRP A 1 77 ? -2.822 -5.719 -11.444 1.00 96.06 77 TRP A CA 1
ATOM 597 C C . TRP A 1 77 ? -3.997 -6.571 -10.977 1.00 96.06 77 TRP A C 1
ATOM 599 O O . TRP A 1 77 ? -4.870 -6.982 -11.744 1.00 96.06 77 TRP A O 1
ATOM 609 N N . VAL A 1 78 ? -4.021 -6.817 -9.668 1.00 97.44 78 VAL A N 1
ATOM 610 C CA . VAL A 1 78 ? -5.115 -7.495 -8.977 1.00 97.44 78 VAL A CA 1
ATOM 611 C C . VAL A 1 78 ? -5.494 -6.662 -7.760 1.00 97.44 78 VAL A C 1
ATOM 613 O O . VAL A 1 78 ? -4.645 -6.418 -6.904 1.00 97.44 78 VAL A O 1
ATOM 616 N N . LEU A 1 79 ? -6.764 -6.274 -7.669 1.00 96.75 79 LEU A N 1
ATOM 617 C CA . LEU A 1 79 ? -7.339 -5.547 -6.538 1.00 96.75 79 LEU A CA 1
ATOM 618 C C . LEU A 1 79 ? -8.345 -6.457 -5.827 1.00 96.75 79 LEU A C 1
ATOM 620 O O . LEU A 1 79 ? -9.254 -6.991 -6.460 1.00 96.75 79 LEU A O 1
ATOM 624 N N . ASP A 1 80 ? -8.143 -6.695 -4.530 1.00 95.00 80 ASP A N 1
ATOM 625 C CA . ASP A 1 80 ? -8.999 -7.555 -3.694 1.00 95.00 80 ASP A CA 1
ATOM 626 C C . ASP A 1 80 ? -9.310 -8.930 -4.318 1.00 95.00 80 ASP A C 1
ATOM 628 O O . ASP A 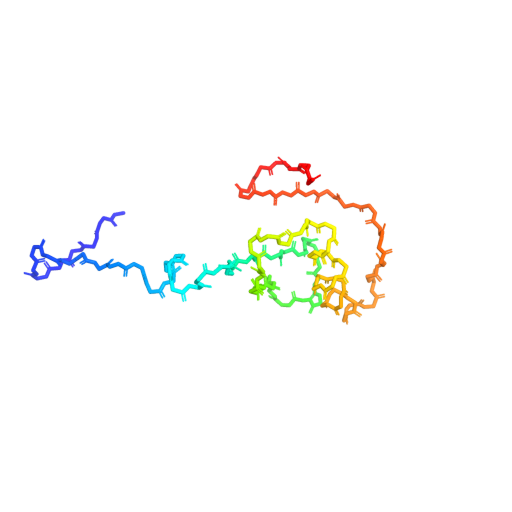1 80 ? -10.426 -9.452 -4.273 1.00 95.00 80 ASP A O 1
ATOM 632 N N . GLY A 1 81 ? -8.289 -9.525 -4.942 1.00 94.44 81 GLY A N 1
ATOM 633 C CA . GLY A 1 81 ? -8.371 -10.842 -5.578 1.00 94.44 81 GLY A CA 1
ATOM 634 C C . GLY A 1 81 ? -8.987 -10.852 -6.980 1.00 94.44 81 GLY A C 1
ATOM 635 O O . GLY A 1 81 ? -9.127 -11.931 -7.555 1.00 94.44 81 GLY A O 1
ATOM 636 N N . ARG A 1 82 ? -9.323 -9.692 -7.554 1.00 96.88 82 ARG A N 1
ATOM 637 C CA . ARG A 1 82 ? -9.924 -9.571 -8.892 1.00 96.88 82 ARG A CA 1
ATOM 638 C C . ARG A 1 82 ? -8.993 -8.843 -9.866 1.00 96.88 82 ARG A C 1
ATOM 640 O O . ARG A 1 82 ? -8.317 -7.908 -9.439 1.00 96.88 82 ARG A O 1
ATOM 647 N N . PRO A 1 83 ? -8.951 -9.235 -11.154 1.00 96.75 83 PRO A N 1
ATOM 648 C CA . PRO A 1 83 ? -8.221 -8.482 -12.172 1.00 96.75 83 PRO A CA 1
ATOM 649 C C . PRO A 1 83 ? -8.635 -7.009 -12.175 1.00 96.75 83 PRO A C 1
ATOM 651 O O . PRO A 1 83 ? -9.822 -6.698 -12.046 1.00 96.75 83 PRO A O 1
ATOM 654 N N . PHE A 1 84 ? -7.657 -6.120 -12.308 1.00 95.31 84 PHE A N 1
ATOM 655 C CA . PHE A 1 84 ? -7.849 -4.679 -12.219 1.00 95.31 84 PHE A CA 1
ATOM 656 C C . PHE A 1 84 ? -7.034 -3.964 -13.302 1.00 95.31 84 PHE A C 1
ATOM 658 O O . PHE A 1 84 ? -5.898 -4.343 -13.578 1.00 95.31 84 PHE A O 1
ATOM 665 N N . THR A 1 85 ? -7.614 -2.927 -13.904 1.00 94.31 85 THR A N 1
ATOM 666 C CA . THR A 1 85 ? -6.923 -2.016 -14.824 1.00 94.31 85 THR A CA 1
ATOM 667 C C . THR A 1 85 ? -6.943 -0.626 -14.188 1.00 94.31 85 THR A C 1
ATOM 669 O O . THR A 1 85 ? -8.035 -0.066 -14.069 1.00 94.31 85 THR A O 1
ATOM 672 N N . PRO A 1 86 ? -5.788 -0.127 -13.716 1.00 89.00 86 PRO A N 1
ATOM 673 C CA . PRO A 1 86 ? -5.688 1.178 -13.071 1.00 89.00 86 PRO A CA 1
ATOM 674 C C . PRO A 1 86 ? -5.955 2.369 -13.990 1.00 89.00 86 PRO A C 1
ATOM 676 O O . PRO A 1 86 ? -5.707 2.243 -15.211 1.00 89.00 86 PRO A O 1
#